Protein AF-A0A7X7P7K8-F1 (afdb_monomer_lite)

Foldseek 3Di:
DDDPVAQEDEAEAADPAQPPQVVQLVVLVVCLPPHPAYYGWYFAQSTLLRQQVSVVSRGPDHDADCDPDPGHSHHHPVLNVVLNVCNVVDPDSVVSVVVSVPDDDD

Secondary structure (DSSP, 8-state):
------SEEEEEEE-SSTTTTHHHHHHHHHHTTT-SEEEEEEESGGGTTHHHHHHHTT-----EESSS--STTPEEHHHHHHHHHHGGG-SSHHHHHHHHHH----

Structure (mmCIF, N/CA/C/O backbone):
data_AF-A0A7X7P7K8-F1
#
_entry.id   AF-A0A7X7P7K8-F1
#
loop_
_atom_site.group_PDB
_atom_site.id
_atom_site.type_symbol
_atom_site.label_atom_id
_atom_site.label_alt_id
_atom_site.label_comp_id
_atom_site.label_asym_id
_atom_site.label_entity_id
_atom_site.label_seq_id
_atom_site.pdbx_PDB_ins_code
_atom_site.Cartn_x
_atom_site.Cartn_y
_atom_site.Cartn_z
_atom_site.occupancy
_atom_site.B_iso_or_equiv
_atom_site.auth_seq_id
_atom_site.auth_comp_id
_atom_site.auth_asym_id
_atom_site.auth_atom_id
_atom_site.pdbx_PDB_model_num
ATOM 1 N N . ALA A 1 1 ? 19.800 -13.487 -14.169 1.00 62.84 1 ALA A N 1
ATOM 2 C CA . ALA A 1 1 ? 19.322 -13.155 -12.812 1.00 62.84 1 ALA A CA 1
ATOM 3 C C . ALA A 1 1 ? 19.203 -14.457 -12.038 1.00 62.84 1 ALA A C 1
ATOM 5 O O . ALA A 1 1 ? 18.931 -15.469 -12.672 1.00 62.84 1 ALA A O 1
ATOM 6 N N . ILE A 1 2 ? 19.474 -14.462 -10.731 1.00 55.22 2 ILE A N 1
ATOM 7 C CA . ILE A 1 2 ? 19.228 -15.654 -9.910 1.00 55.22 2 ILE A CA 1
ATOM 8 C C . ILE A 1 2 ? 17.712 -15.830 -9.837 1.00 55.22 2 ILE A C 1
ATOM 10 O O . ILE A 1 2 ? 17.016 -14.934 -9.363 1.00 55.22 2 ILE A O 1
ATOM 14 N N . ASP A 1 3 ? 17.228 -16.946 -10.365 1.00 69.81 3 ASP A N 1
ATOM 15 C CA . ASP A 1 3 ? 15.839 -17.365 -10.250 1.00 69.81 3 ASP A CA 1
ATOM 16 C C . ASP A 1 3 ? 15.719 -18.259 -9.014 1.00 69.81 3 ASP A C 1
ATOM 18 O O . ASP A 1 3 ? 16.306 -19.339 -8.950 1.00 69.81 3 ASP A O 1
ATOM 22 N N . PHE A 1 4 ? 15.013 -17.766 -8.000 1.00 78.94 4 PHE A N 1
ATOM 23 C CA . PHE A 1 4 ? 14.760 -18.502 -6.762 1.00 78.94 4 PHE A CA 1
ATOM 24 C C . PHE A 1 4 ? 13.506 -19.390 -6.853 1.00 78.94 4 PHE A C 1
ATOM 26 O O . PHE A 1 4 ? 13.099 -19.958 -5.842 1.00 78.94 4 PHE A O 1
ATOM 33 N N . GLY A 1 5 ? 12.861 -19.483 -8.024 1.00 86.25 5 GLY A N 1
ATOM 34 C CA . GLY A 1 5 ? 11.587 -20.186 -8.192 1.00 86.25 5 GLY A CA 1
ATOM 35 C C . GLY A 1 5 ? 10.430 -19.510 -7.450 1.00 86.25 5 GLY A C 1
ATOM 36 O O . GLY A 1 5 ? 9.446 -20.160 -7.104 1.00 86.25 5 GLY A O 1
ATOM 37 N N . ALA A 1 6 ? 10.557 -18.216 -7.145 1.00 89.81 6 ALA A N 1
ATOM 38 C CA . ALA A 1 6 ? 9.564 -17.476 -6.381 1.00 89.81 6 ALA A CA 1
ATOM 39 C C . ALA A 1 6 ? 8.386 -17.064 -7.277 1.00 89.81 6 ALA A C 1
ATOM 41 O O . ALA A 1 6 ? 8.557 -16.309 -8.229 1.00 89.81 6 ALA A O 1
ATOM 42 N N . CYS A 1 7 ? 7.171 -17.490 -6.925 1.00 90.88 7 CYS A N 1
A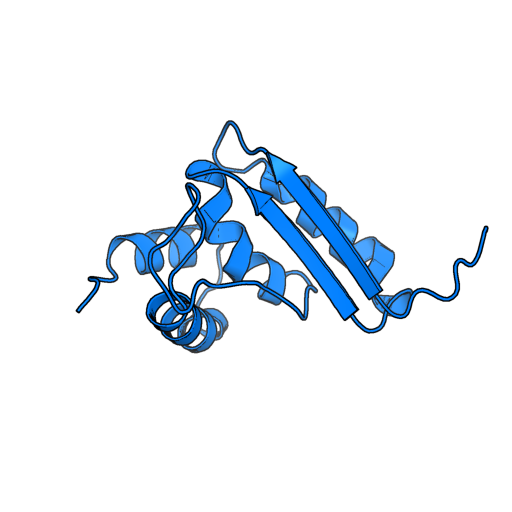TOM 43 C CA . CYS A 1 7 ? 5.947 -17.089 -7.637 1.00 90.88 7 CYS A CA 1
ATOM 44 C C . CYS A 1 7 ? 5.519 -15.644 -7.317 1.00 90.88 7 CYS A C 1
ATOM 46 O O . CYS A 1 7 ? 4.625 -15.085 -7.953 1.00 90.88 7 CYS A O 1
ATOM 48 N N . GLY A 1 8 ? 6.138 -15.036 -6.303 1.00 93.88 8 GLY A N 1
ATOM 49 C CA . GLY A 1 8 ? 5.757 -13.729 -5.810 1.00 93.88 8 GLY A CA 1
ATOM 50 C C . GLY A 1 8 ? 6.874 -12.969 -5.127 1.00 93.88 8 GLY A C 1
ATOM 51 O O . GLY A 1 8 ? 7.889 -13.532 -4.721 1.00 93.88 8 GLY A O 1
ATOM 52 N N . VAL A 1 9 ? 6.632 -11.678 -4.943 1.00 95.38 9 VAL A N 1
ATOM 53 C CA . VAL A 1 9 ? 7.525 -10.769 -4.236 1.00 95.38 9 VAL A CA 1
ATOM 54 C C . VAL A 1 9 ? 6.761 -9.964 -3.196 1.00 95.38 9 VAL A C 1
ATOM 56 O O . VAL A 1 9 ? 5.653 -9.473 -3.429 1.00 95.38 9 VAL A O 1
ATOM 59 N N . LYS A 1 10 ? 7.386 -9.832 -2.027 1.00 97.00 10 LYS A N 1
ATOM 60 C CA . LYS A 1 10 ? 6.888 -9.046 -0.905 1.00 97.00 10 LYS A CA 1
ATOM 61 C C . LYS A 1 10 ? 7.967 -8.083 -0.438 1.00 97.00 10 LYS A C 1
ATOM 63 O O . LYS A 1 10 ? 9.048 -8.514 -0.047 1.00 97.00 10 LYS A O 1
ATOM 68 N N . VAL A 1 11 ? 7.641 -6.797 -0.409 1.00 97.38 11 VAL A N 1
ATOM 69 C CA . VAL A 1 11 ? 8.489 -5.753 0.171 1.00 97.38 11 VAL A CA 1
ATOM 70 C C . VAL A 1 11 ? 7.704 -5.021 1.252 1.00 97.38 11 VAL A C 1
ATOM 72 O O . VAL A 1 11 ? 6.594 -4.549 1.022 1.00 97.38 11 VAL A O 1
ATOM 75 N N . ALA A 1 12 ? 8.283 -4.927 2.444 1.00 97.00 12 ALA A N 1
ATOM 76 C CA . ALA A 1 12 ? 7.739 -4.139 3.538 1.00 97.00 12 ALA A CA 1
ATOM 77 C C . ALA A 1 12 ? 8.862 -3.288 4.133 1.00 97.00 12 ALA A C 1
ATOM 79 O O . ALA A 1 12 ? 9.860 -3.828 4.604 1.00 97.00 12 ALA A O 1
ATOM 80 N N . ALA A 1 13 ? 8.707 -1.967 4.092 1.00 96.81 13 ALA A N 1
ATOM 81 C CA . ALA A 1 13 ? 9.703 -1.013 4.581 1.00 96.81 13 ALA A CA 1
ATOM 82 C C . ALA A 1 13 ? 9.082 -0.096 5.637 1.00 96.81 13 ALA A C 1
ATOM 84 O O . ALA A 1 13 ? 7.904 0.229 5.543 1.00 96.81 13 ALA A O 1
ATOM 85 N N . MET A 1 14 ? 9.834 0.311 6.659 1.00 97.19 14 MET A N 1
ATOM 86 C CA . MET A 1 14 ? 9.308 1.221 7.682 1.00 97.19 14 MET A CA 1
ATOM 87 C C . MET A 1 14 ? 9.105 2.626 7.105 1.00 97.19 14 MET A C 1
ATOM 89 O O . MET A 1 14 ? 10.010 3.158 6.469 1.00 97.19 14 MET A O 1
ATOM 93 N N . SER A 1 15 ? 7.933 3.221 7.337 1.00 97.00 15 SER A N 1
ATOM 94 C CA . SER A 1 15 ? 7.686 4.638 7.063 1.00 97.00 15 SER A CA 1
ATOM 95 C C . SER A 1 15 ? 7.967 5.468 8.314 1.00 97.00 15 SER A C 1
ATOM 97 O O . SER A 1 15 ? 7.550 5.114 9.417 1.00 97.00 15 SER A O 1
ATOM 99 N N . HIS A 1 16 ? 8.638 6.595 8.116 1.00 94.56 16 HIS A N 1
ATOM 100 C CA . HIS A 1 16 ? 8.863 7.650 9.098 1.00 94.56 16 HIS A CA 1
ATOM 101 C C . HIS A 1 16 ? 8.054 8.916 8.779 1.00 94.56 16 HIS A C 1
ATOM 103 O O . HIS A 1 16 ? 7.842 9.744 9.663 1.00 94.56 16 HIS A O 1
ATOM 109 N N . SER A 1 17 ? 7.589 9.070 7.535 1.00 94.31 17 SER A N 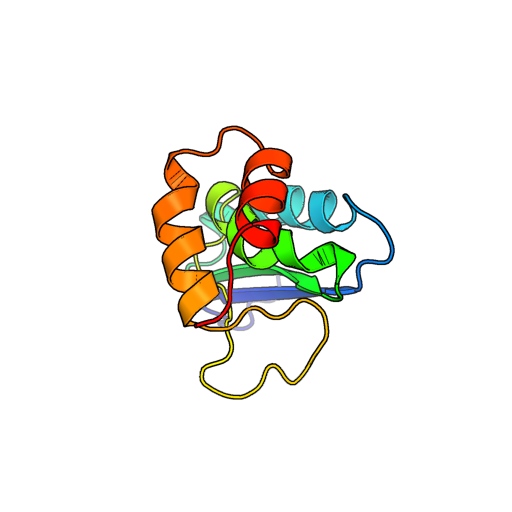1
ATOM 110 C CA . SER A 1 17 ? 6.813 10.219 7.077 1.00 94.31 17 SER A CA 1
ATOM 111 C C . SER A 1 17 ? 5.754 9.851 6.021 1.00 94.31 17 SER A C 1
ATOM 113 O O . SER A 1 17 ? 5.900 8.847 5.310 1.00 94.31 17 SER A O 1
ATOM 115 N N . PRO A 1 18 ? 4.665 10.639 5.897 1.00 89.12 18 PRO A N 1
ATOM 116 C CA . PRO A 1 18 ? 3.725 10.494 4.789 1.00 89.12 18 PRO A CA 1
ATOM 117 C C . PRO A 1 18 ? 4.446 10.598 3.438 1.00 89.12 18 PRO A C 1
ATOM 119 O O . PRO A 1 18 ? 5.161 11.561 3.182 1.00 89.12 18 PRO A O 1
ATOM 122 N N . GLY A 1 19 ? 4.232 9.620 2.556 1.00 90.44 19 GLY A N 1
ATOM 123 C CA . GLY A 1 19 ? 4.852 9.578 1.227 1.00 90.44 19 GLY A CA 1
ATOM 124 C C . GLY A 1 19 ? 6.073 8.662 1.101 1.00 90.44 19 GLY A C 1
ATOM 125 O O . GLY A 1 19 ? 6.455 8.355 -0.028 1.00 90.44 19 GLY A O 1
ATOM 126 N N . ASP A 1 20 ? 6.615 8.124 2.199 1.00 96.38 20 ASP A N 1
ATOM 127 C CA . ASP A 1 20 ? 7.724 7.149 2.157 1.00 96.38 20 ASP A CA 1
ATOM 128 C C . ASP A 1 20 ? 7.383 5.864 1.379 1.00 96.38 20 ASP A C 1
ATOM 130 O O . ASP A 1 20 ? 8.271 5.119 0.974 1.00 96.38 20 ASP A O 1
ATOM 134 N N . ALA A 1 21 ? 6.096 5.595 1.146 1.00 97.00 21 ALA A N 1
ATOM 135 C CA . ALA A 1 21 ? 5.639 4.467 0.342 1.00 97.00 21 ALA A CA 1
ATOM 136 C C . ALA A 1 21 ? 5.816 4.675 -1.176 1.00 97.00 21 ALA A C 1
ATOM 138 O O . ALA A 1 21 ? 5.793 3.700 -1.925 1.00 97.00 21 ALA A O 1
ATOM 139 N N . ARG A 1 22 ? 6.029 5.910 -1.658 1.00 96.44 22 ARG A N 1
ATOM 140 C CA . ARG A 1 22 ? 6.095 6.220 -3.101 1.00 96.44 22 ARG A CA 1
ATOM 141 C C . ARG A 1 22 ? 7.142 5.400 -3.871 1.00 96.44 22 ARG A C 1
ATOM 143 O O . ARG A 1 22 ? 6.786 4.858 -4.918 1.00 96.44 22 ARG A O 1
ATOM 150 N N . PRO A 1 23 ? 8.379 5.203 -3.370 1.00 97.62 23 PRO A N 1
ATOM 151 C CA . PRO A 1 23 ? 9.353 4.344 -4.043 1.00 97.62 23 PRO A CA 1
ATOM 152 C C . PRO A 1 23 ? 8.893 2.885 -4.194 1.00 97.62 23 PRO A C 1
ATOM 154 O O . PRO A 1 23 ? 9.294 2.212 -5.142 1.00 97.62 23 PRO A O 1
ATOM 157 N N . LEU A 1 24 ? 8.032 2.385 -3.297 1.00 97.75 24 LEU A N 1
ATOM 158 C CA . LEU A 1 24 ? 7.463 1.037 -3.400 1.00 97.75 24 LEU A CA 1
ATOM 159 C C . LEU A 1 24 ? 6.460 0.939 -4.556 1.00 97.75 24 LEU A C 1
ATOM 161 O O . LEU A 1 24 ? 6.391 -0.090 -5.223 1.00 97.75 24 LEU A O 1
ATOM 165 N N . TYR A 1 25 ? 5.724 2.015 -4.840 1.00 97.44 25 TYR A N 1
ATOM 166 C CA . TYR A 1 25 ? 4.816 2.085 -5.988 1.00 97.44 25 TYR A CA 1
ATOM 167 C C . TYR A 1 25 ? 5.592 2.096 -7.306 1.00 97.44 25 TYR A C 1
ATOM 169 O O . TYR A 1 25 ? 5.224 1.408 -8.257 1.00 97.44 25 TYR A O 1
ATOM 177 N N . ASP A 1 26 ? 6.700 2.837 -7.359 1.00 96.94 26 ASP A N 1
ATOM 178 C CA . ASP A 1 26 ? 7.608 2.834 -8.510 1.00 96.94 26 ASP A CA 1
ATOM 179 C C . ASP A 1 26 ? 8.222 1.448 -8.732 1.00 96.94 26 ASP A C 1
ATOM 181 O O . ASP A 1 26 ? 8.346 0.998 -9.872 1.00 96.94 26 ASP A O 1
ATOM 185 N N . PHE A 1 27 ? 8.581 0.763 -7.643 1.00 97.00 27 PHE A N 1
ATOM 186 C CA . PHE A 1 27 ? 9.052 -0.615 -7.682 1.00 97.00 27 PHE A CA 1
ATOM 187 C C . PHE A 1 27 ? 7.999 -1.551 -8.284 1.00 97.00 27 PHE A C 1
ATOM 189 O O . PHE A 1 27 ? 8.322 -2.238 -9.249 1.00 97.00 27 PHE A O 1
ATOM 196 N N . LEU A 1 28 ? 6.748 -1.521 -7.800 1.00 97.06 28 LEU A N 1
ATOM 197 C CA . LEU A 1 28 ? 5.648 -2.356 -8.310 1.00 97.06 28 LEU A CA 1
ATOM 198 C C . LEU A 1 28 ? 5.474 -2.238 -9.830 1.00 97.06 28 LEU A C 1
ATOM 200 O O . LEU A 1 28 ? 5.379 -3.256 -10.513 1.00 97.06 28 LEU A O 1
ATOM 204 N N . ARG A 1 29 ? 5.536 -1.019 -10.382 1.00 94.44 29 ARG A N 1
ATOM 205 C CA . ARG A 1 29 ? 5.429 -0.800 -11.838 1.00 94.44 29 ARG A CA 1
ATOM 206 C C . ARG A 1 29 ? 6.588 -1.403 -12.634 1.00 94.44 29 ARG A C 1
ATOM 208 O O . ARG A 1 29 ? 6.410 -1.788 -13.782 1.00 94.44 29 ARG A O 1
ATOM 215 N N . ARG A 1 30 ? 7.786 -1.502 -12.050 1.00 94.50 30 ARG A N 1
ATOM 216 C CA . ARG A 1 30 ? 8.967 -2.089 -12.717 1.00 94.50 30 ARG A CA 1
ATOM 217 C C . ARG A 1 30 ? 8.948 -3.615 -12.732 1.00 94.50 30 ARG A C 1
ATOM 219 O O . ARG A 1 30 ? 9.583 -4.221 -13.593 1.00 94.50 30 ARG A O 1
ATOM 226 N N . ILE A 1 31 ? 8.262 -4.224 -11.770 1.00 92.56 31 ILE A N 1
ATOM 227 C CA . ILE A 1 31 ? 8.235 -5.679 -11.578 1.00 92.56 31 ILE A CA 1
ATOM 228 C C . ILE A 1 31 ? 6.918 -6.325 -12.014 1.00 92.56 31 ILE A C 1
ATOM 230 O O . ILE A 1 31 ? 6.743 -7.524 -11.817 1.00 92.56 31 ILE A O 1
ATOM 234 N N . GLU A 1 32 ? 5.993 -5.548 -12.581 1.00 88.38 32 GLU A N 1
ATOM 235 C CA . GLU A 1 32 ? 4.618 -5.967 -12.861 1.00 88.38 32 GLU A CA 1
ATOM 236 C C . GLU A 1 32 ? 4.549 -7.299 -13.627 1.00 88.38 32 GLU A C 1
ATOM 238 O O . GLU A 1 32 ? 3.791 -8.183 -13.241 1.00 88.38 32 GLU A O 1
ATOM 243 N N . SER A 1 33 ? 5.377 -7.482 -14.655 1.00 88.44 33 SER A N 1
ATOM 244 C CA . SER A 1 33 ? 5.410 -8.692 -15.488 1.00 88.44 33 SER A CA 1
ATOM 245 C C . SER A 1 33 ? 6.330 -9.805 -14.974 1.00 88.44 33 SER A C 1
ATOM 247 O O . SER A 1 33 ? 6.430 -10.849 -15.614 1.00 88.44 33 SER A O 1
ATOM 249 N N . GLN A 1 34 ? 7.034 -9.591 -13.858 1.00 91.06 34 GLN A N 1
ATOM 250 C CA . GLN A 1 34 ? 8.061 -10.515 -13.360 1.00 91.06 34 GLN A CA 1
ATOM 251 C C . GLN A 1 34 ? 7.519 -11.515 -12.336 1.00 91.06 34 GLN A C 1
ATOM 253 O O . GLN A 1 34 ? 8.055 -12.612 -12.217 1.00 91.06 34 GLN A O 1
ATOM 258 N N . PHE A 1 35 ? 6.475 -11.137 -11.596 1.00 92.50 35 PHE A N 1
ATOM 259 C CA . PHE A 1 35 ? 5.909 -11.942 -10.517 1.00 92.50 35 PHE A CA 1
ATOM 260 C C . PHE A 1 35 ? 4.387 -11.989 -10.618 1.00 92.50 35 PHE A C 1
ATOM 262 O O . PHE A 1 35 ? 3.745 -10.957 -10.813 1.00 92.50 35 PHE A O 1
ATOM 269 N N . GLU A 1 36 ? 3.811 -13.174 -10.418 1.00 93.12 36 GLU A N 1
ATOM 270 C CA . GLU A 1 36 ? 2.358 -13.350 -10.352 1.00 93.12 36 GLU A CA 1
ATOM 271 C C . GLU A 1 36 ? 1.791 -12.651 -9.111 1.00 93.12 36 GLU A C 1
ATOM 273 O O . GLU A 1 36 ? 0.848 -11.865 -9.210 1.00 93.12 36 GLU A O 1
ATOM 278 N N . LEU A 1 37 ? 2.400 -12.882 -7.944 1.00 96.62 37 LEU A N 1
ATOM 279 C CA . LEU A 1 37 ? 1.986 -12.280 -6.675 1.00 96.62 37 LEU A CA 1
ATOM 280 C C . LEU A 1 37 ? 2.887 -11.102 -6.301 1.00 96.62 37 LEU A C 1
ATOM 282 O O . LEU A 1 37 ? 4.111 -11.218 -6.243 1.00 96.62 37 LEU A O 1
ATOM 286 N N . ARG A 1 38 ? 2.285 -9.949 -6.011 1.00 97.50 38 ARG A N 1
ATOM 287 C CA . ARG A 1 38 ? 2.998 -8.691 -5.765 1.00 97.50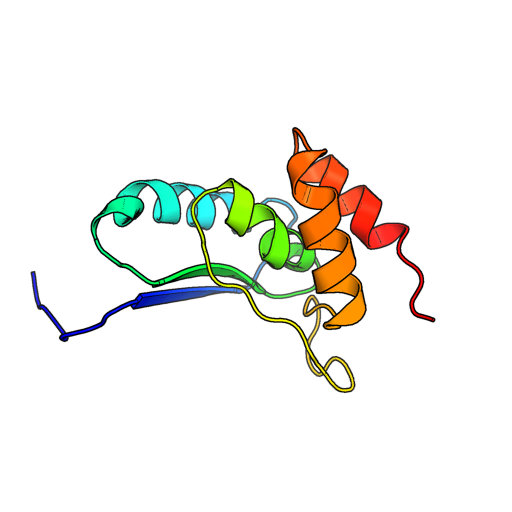 38 ARG A CA 1
ATOM 288 C C . ARG A 1 38 ? 2.401 -7.985 -4.557 1.00 97.50 38 ARG A C 1
ATOM 290 O O . ARG A 1 38 ? 1.235 -7.595 -4.575 1.00 97.50 38 ARG A O 1
ATOM 297 N N . ALA A 1 39 ? 3.220 -7.789 -3.529 1.00 98.06 39 ALA A N 1
ATOM 298 C CA . ALA A 1 39 ? 2.888 -6.995 -2.353 1.00 98.06 39 ALA A CA 1
ATOM 299 C C . ALA A 1 39 ? 4.022 -6.007 -2.055 1.00 98.06 39 ALA A C 1
ATOM 301 O O . ALA A 1 39 ? 5.158 -6.419 -1.817 1.00 98.06 39 ALA A O 1
ATOM 302 N N . ALA A 1 40 ? 3.729 -4.708 -2.024 1.00 98.19 40 ALA A N 1
ATOM 303 C CA . ALA A 1 40 ? 4.686 -3.709 -1.561 1.00 98.19 40 ALA A CA 1
ATOM 304 C C . ALA A 1 40 ? 3.968 -2.587 -0.812 1.00 98.19 40 ALA A C 1
ATOM 306 O O . ALA A 1 40 ? 3.114 -1.911 -1.376 1.00 98.19 40 ALA A O 1
ATOM 307 N N . PHE A 1 41 ? 4.302 -2.399 0.461 1.00 97.69 41 PHE A N 1
ATOM 308 C CA . PHE A 1 41 ? 3.674 -1.391 1.315 1.00 97.69 41 PHE A CA 1
ATOM 309 C C . PHE A 1 41 ? 4.641 -0.923 2.399 1.00 97.69 41 PHE A C 1
ATOM 311 O O . PHE A 1 41 ? 5.556 -1.642 2.811 1.00 97.69 41 PHE A O 1
ATOM 318 N N . ALA A 1 42 ? 4.427 0.292 2.879 1.00 97.56 42 ALA A N 1
ATOM 319 C CA . ALA A 1 42 ? 5.142 0.815 4.019 1.00 97.56 42 ALA A CA 1
ATOM 320 C C . ALA A 1 42 ? 4.470 0.386 5.336 1.00 97.56 42 ALA A C 1
ATOM 322 O O . ALA A 1 42 ? 3.248 0.294 5.450 1.00 97.56 42 ALA A O 1
ATOM 323 N N . MET A 1 43 ? 5.287 0.092 6.340 1.00 96.88 43 MET A N 1
ATOM 324 C CA . MET A 1 43 ? 4.883 -0.241 7.704 1.00 96.88 43 MET A CA 1
ATOM 325 C C . MET A 1 43 ? 4.830 1.017 8.578 1.00 96.88 43 MET A C 1
ATOM 327 O O . MET A 1 43 ? 5.282 2.084 8.166 1.00 96.88 43 MET A O 1
ATOM 331 N N . GLY A 1 44 ? 4.315 0.880 9.802 1.00 95.56 44 GLY A N 1
ATOM 332 C CA . GLY A 1 44 ? 4.145 1.995 10.731 1.00 95.56 44 GLY A CA 1
ATOM 333 C C . GLY A 1 44 ? 2.882 2.805 10.439 1.00 95.56 44 GLY A C 1
ATOM 334 O O . GLY A 1 44 ? 2.269 2.682 9.378 1.00 95.56 44 GLY A O 1
ATOM 335 N N . SER A 1 45 ? 2.471 3.642 11.394 1.00 93.75 45 SER A N 1
ATOM 336 C CA . SER A 1 45 ? 1.223 4.414 11.296 1.00 93.75 45 SER A CA 1
ATOM 337 C C . SER A 1 45 ? 1.169 5.308 10.053 1.00 93.75 45 SER A C 1
ATOM 339 O O . SER A 1 45 ? 0.133 5.371 9.396 1.00 93.75 45 SER A O 1
ATOM 341 N N . SER A 1 46 ? 2.285 5.942 9.681 1.00 94.88 46 SER A N 1
ATOM 342 C CA . SER A 1 46 ? 2.400 6.761 8.464 1.00 94.88 46 SER A CA 1
ATOM 343 C C . SER A 1 46 ? 2.343 5.946 7.166 1.00 94.88 46 SER A C 1
ATOM 345 O O . SER A 1 46 ? 2.026 6.504 6.120 1.00 94.88 46 SER A O 1
ATOM 347 N N . GLY A 1 47 ? 2.599 4.635 7.224 1.00 96.69 47 GLY A N 1
ATOM 348 C CA . GLY A 1 47 ? 2.521 3.721 6.085 1.00 96.69 47 GLY A CA 1
ATOM 349 C C . GLY A 1 47 ? 1.153 3.061 5.890 1.00 96.69 47 GLY A C 1
ATOM 350 O O . GLY A 1 47 ? 0.942 2.414 4.869 1.00 96.69 47 GLY A O 1
ATOM 351 N N . SER A 1 48 ? 0.210 3.227 6.822 1.00 96.31 48 SER A N 1
ATOM 352 C CA . SER A 1 48 ? -1.061 2.482 6.853 1.00 96.31 48 SER A CA 1
ATOM 353 C C . SER A 1 48 ? -1.833 2.503 5.525 1.00 96.31 48 SER A C 1
ATOM 355 O O . SER A 1 48 ? -2.206 1.453 4.999 1.00 96.31 48 SER A O 1
ATOM 357 N N . VAL A 1 49 ? -1.982 3.691 4.924 1.00 97.44 49 VAL A N 1
ATOM 358 C CA . VAL A 1 49 ? -2.709 3.883 3.655 1.00 97.44 49 VAL A CA 1
ATOM 359 C C . VAL A 1 49 ? -2.118 3.066 2.499 1.00 97.44 49 VAL A C 1
ATOM 361 O O . VAL A 1 49 ? -2.858 2.559 1.656 1.00 97.44 49 VAL A O 1
ATOM 364 N N . SER A 1 50 ? -0.799 2.845 2.499 1.00 9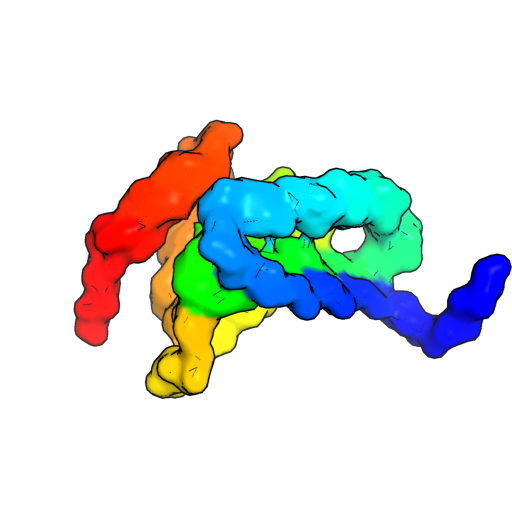8.00 50 SER A N 1
ATOM 365 C CA . SER A 1 50 ? -0.106 2.111 1.435 1.00 98.00 50 SER A CA 1
ATOM 366 C C . SER A 1 50 ? -0.484 0.632 1.372 1.00 98.00 50 SER A C 1
ATOM 368 O O . SER A 1 50 ? -0.358 0.014 0.315 1.00 98.00 50 SER A O 1
ATOM 370 N N . ARG A 1 51 ? -1.018 0.056 2.460 1.00 97.69 51 ARG A N 1
ATOM 371 C CA . ARG A 1 51 ? -1.548 -1.316 2.448 1.00 97.69 51 ARG A CA 1
ATOM 372 C C . ARG A 1 51 ? -2.745 -1.459 1.514 1.00 97.69 51 ARG A C 1
ATOM 374 O O . ARG A 1 51 ? -2.959 -2.543 0.992 1.00 97.69 51 ARG A O 1
ATOM 381 N N . VAL A 1 52 ? -3.498 -0.388 1.283 1.00 98.06 52 VAL A N 1
ATOM 382 C CA . VAL A 1 52 ? -4.629 -0.386 0.347 1.00 98.06 52 VAL A CA 1
ATOM 383 C C . VAL A 1 52 ? -4.208 0.248 -0.972 1.00 98.06 52 VAL A C 1
ATOM 385 O O . VAL A 1 52 ? -4.404 -0.335 -2.032 1.00 98.06 52 VAL A O 1
ATOM 388 N N . TRP A 1 53 ? -3.571 1.420 -0.916 1.00 98.25 53 TRP A N 1
ATOM 389 C CA . TRP A 1 53 ? -3.249 2.199 -2.110 1.00 98.25 53 TRP A CA 1
ATOM 390 C C . TRP A 1 53 ? -2.271 1.492 -3.056 1.00 98.25 53 TRP A C 1
ATOM 392 O O . TRP A 1 53 ? -2.370 1.649 -4.271 1.00 98.25 53 TRP A O 1
ATOM 402 N N . SER A 1 54 ? -1.379 0.642 -2.536 1.00 98.06 54 SER A N 1
ATOM 403 C CA . SER A 1 54 ? -0.490 -0.174 -3.375 1.00 98.06 54 SER A CA 1
ATOM 404 C C . SER A 1 54 ? -1.238 -1.069 -4.367 1.00 98.06 54 SER A C 1
ATOM 406 O O . SER A 1 54 ? -0.699 -1.342 -5.439 1.00 98.06 54 SER A O 1
ATOM 408 N N . LEU A 1 55 ? -2.480 -1.472 -4.067 1.00 98.00 55 LEU A N 1
ATOM 409 C CA . LEU A 1 55 ? -3.313 -2.262 -4.977 1.00 98.00 55 LEU A CA 1
ATOM 410 C C . LEU A 1 55 ? -3.668 -1.476 -6.246 1.00 98.00 55 LEU A C 1
ATOM 412 O O . LEU A 1 55 ? -3.605 -2.015 -7.346 1.00 98.00 55 LEU A O 1
ATOM 416 N N . ALA A 1 56 ? -3.940 -0.173 -6.120 1.00 97.06 56 ALA A N 1
ATOM 417 C CA . ALA A 1 56 ? -4.134 0.705 -7.276 1.00 97.06 56 ALA A CA 1
ATOM 418 C C . ALA A 1 56 ? -2.830 0.948 -8.058 1.00 97.06 56 ALA A C 1
ATOM 420 O O . ALA A 1 56 ? -2.869 1.365 -9.213 1.00 97.06 56 ALA A O 1
ATOM 421 N N . MET A 1 57 ? -1.673 0.690 -7.440 1.00 97.12 57 MET A N 1
ATOM 422 C CA . MET A 1 57 ? -0.342 0.932 -8.008 1.00 97.12 57 MET A CA 1
ATOM 423 C C . MET A 1 57 ? 0.330 -0.332 -8.576 1.00 97.12 57 MET A C 1
ATOM 425 O O . MET A 1 57 ? 1.502 -0.272 -8.953 1.00 97.12 57 MET A O 1
ATOM 429 N N . GLY A 1 58 ? -0.381 -1.464 -8.639 1.00 96.50 58 GLY A N 1
ATOM 430 C CA . GLY A 1 58 ? 0.094 -2.708 -9.261 1.00 96.50 58 GLY A CA 1
ATOM 431 C C . GLY A 1 58 ? 0.371 -3.868 -8.299 1.00 96.50 58 GLY A C 1
ATOM 432 O O . GLY A 1 58 ? 0.757 -4.949 -8.746 1.00 96.50 58 GLY A O 1
ATOM 433 N N . ALA A 1 59 ? 0.169 -3.694 -6.989 1.00 98.00 59 ALA A N 1
ATOM 434 C CA . ALA A 1 59 ? 0.091 -4.835 -6.081 1.00 98.00 59 ALA A CA 1
ATOM 435 C C . ALA A 1 59 ? -1.229 -5.592 -6.299 1.00 98.00 59 ALA A C 1
ATOM 437 O O . ALA A 1 59 ? -2.251 -5.004 -6.632 1.00 98.00 59 ALA A O 1
ATOM 438 N N . ASN A 1 60 ? -1.226 -6.900 -6.066 1.00 97.12 60 ASN A N 1
ATOM 439 C CA . ASN A 1 60 ? -2.443 -7.723 -6.060 1.00 97.12 60 ASN A CA 1
ATOM 440 C C . ASN A 1 60 ? -2.607 -8.523 -4.762 1.00 97.12 60 ASN A C 1
ATOM 442 O O . ASN A 1 60 ? -3.496 -9.363 -4.657 1.00 97.12 60 ASN A O 1
ATOM 446 N N . LEU A 1 61 ? -1.761 -8.251 -3.767 1.00 97.12 61 LEU A N 1
ATOM 447 C CA . LEU A 1 61 ? -1.807 -8.868 -2.454 1.00 97.12 61 LEU A CA 1
ATOM 448 C C . LEU A 1 61 ? -1.553 -7.816 -1.368 1.00 97.12 61 LEU A C 1
ATOM 450 O O . LEU A 1 61 ? -0.616 -7.021 -1.457 1.00 97.12 61 LEU A O 1
ATOM 454 N N . THR A 1 62 ? -2.360 -7.854 -0.308 1.00 97.19 62 THR A N 1
ATOM 455 C CA . THR A 1 62 ? -2.173 -7.053 0.908 1.00 97.19 62 THR A CA 1
ATOM 456 C C . THR A 1 62 ? -2.524 -7.862 2.160 1.00 97.19 62 THR A C 1
ATOM 458 O O . THR A 1 62 ? -2.939 -9.015 2.066 1.00 97.19 62 THR A O 1
ATOM 461 N N . TYR A 1 63 ? -2.316 -7.281 3.341 1.00 95.31 63 TYR A N 1
ATOM 462 C CA .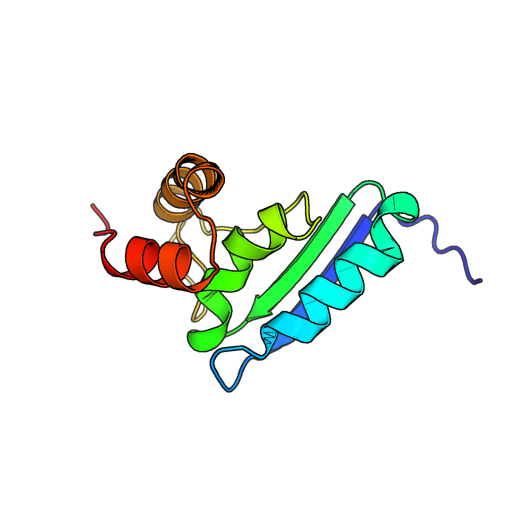 TYR A 1 63 ? -2.464 -7.952 4.631 1.00 95.31 63 TYR A CA 1
ATOM 463 C C . TYR A 1 63 ? -3.282 -7.098 5.600 1.00 95.31 63 TYR A C 1
ATOM 465 O O . TYR A 1 63 ? -2.944 -5.935 5.834 1.00 95.31 63 TYR A O 1
ATOM 473 N N . GLY A 1 64 ? -4.306 -7.709 6.195 1.00 94.75 64 GLY A N 1
ATOM 474 C CA . GLY A 1 64 ? -5.071 -7.189 7.330 1.00 94.75 64 GLY A CA 1
ATOM 475 C C . GLY A 1 64 ? -5.052 -8.170 8.507 1.00 94.75 64 GLY A C 1
ATOM 476 O O . GLY A 1 64 ? -4.659 -9.326 8.348 1.00 94.75 64 GLY A O 1
ATOM 477 N N . SER A 1 65 ? -5.458 -7.707 9.687 1.00 94.88 65 SER A N 1
ATOM 478 C CA . SER A 1 65 ? -5.561 -8.520 10.906 1.00 94.88 65 SER A CA 1
ATOM 479 C C . SER A 1 65 ? -6.983 -9.035 11.120 1.00 94.88 65 SER A C 1
ATOM 481 O O . SER A 1 65 ? -7.922 -8.243 11.106 1.00 94.88 65 SER A O 1
ATOM 483 N N . ILE A 1 66 ? -7.152 -10.342 11.335 1.00 93.00 66 ILE A N 1
ATOM 484 C CA . ILE A 1 66 ? -8.449 -10.938 11.724 1.00 93.00 66 ILE A CA 1
ATOM 485 C C . ILE A 1 66 ? -8.720 -10.715 13.223 1.00 93.00 66 ILE A C 1
ATOM 487 O O . ILE A 1 66 ? -9.866 -10.619 13.644 1.00 93.00 66 ILE A O 1
ATOM 491 N N . SER A 1 67 ? -7.659 -10.632 14.025 1.00 88.00 67 SER A N 1
ATOM 492 C CA . SER A 1 67 ? -7.696 -10.402 15.470 1.00 88.00 67 SER A CA 1
ATOM 493 C C . SER A 1 67 ? -7.288 -8.965 15.811 1.00 88.00 67 SER A C 1
ATOM 495 O O . SER A 1 67 ? -7.131 -8.126 14.919 1.00 88.00 67 SER A O 1
ATOM 497 N N . GLU A 1 68 ? -7.030 -8.704 17.095 1.00 85.75 68 GLU A N 1
ATOM 498 C CA . GLU A 1 68 ? -6.395 -7.469 17.565 1.00 85.75 68 GLU A CA 1
ATOM 499 C C . GLU A 1 68 ? -5.201 -7.079 16.682 1.00 85.75 68 GLU A C 1
ATOM 501 O O . GLU A 1 68 ? -4.411 -7.935 16.272 1.00 85.75 68 GLU A O 1
ATOM 506 N N . VAL A 1 69 ? -5.106 -5.788 16.353 1.00 84.62 69 VAL A N 1
ATOM 507 C CA . VAL A 1 69 ? -4.059 -5.236 15.492 1.00 84.62 69 VAL A CA 1
ATOM 508 C C . VAL A 1 69 ? -2.733 -5.239 16.268 1.00 84.62 69 VAL A C 1
ATOM 510 O O . VAL A 1 69 ? -2.546 -4.411 17.156 1.00 84.62 69 VAL A O 1
ATOM 513 N N . PRO A 1 70 ? -1.773 -6.119 15.932 1.00 83.69 70 PRO A N 1
ATOM 514 C CA . PRO A 1 70 ? -0.578 -6.329 16.742 1.00 83.69 70 PRO A CA 1
ATOM 515 C C . PRO A 1 70 ? 0.508 -5.275 16.492 1.00 83.69 70 PRO A C 1
ATOM 517 O O . PRO A 1 70 ? 1.496 -5.226 17.221 1.00 83.69 70 PRO A O 1
ATOM 520 N N . VAL A 1 71 ? 0.385 -4.475 15.424 1.00 87.12 71 VAL A N 1
ATOM 521 C CA . VAL A 1 71 ? 1.428 -3.537 14.989 1.00 87.12 71 VAL A CA 1
ATOM 522 C C . VAL A 1 71 ? 0.848 -2.234 14.427 1.00 87.12 71 VAL A C 1
ATOM 524 O O . VAL A 1 71 ? -0.160 -2.268 13.713 1.00 87.12 71 VAL A O 1
ATOM 527 N N . PRO A 1 72 ? 1.511 -1.084 14.655 1.00 87.62 72 PRO A N 1
ATOM 528 C CA . PRO A 1 72 ? 1.076 0.196 14.112 1.00 87.62 72 PRO A CA 1
ATOM 529 C C . PRO A 1 72 ? 0.947 0.188 12.585 1.00 87.62 72 PRO A C 1
ATOM 531 O O . PRO A 1 72 ? 1.830 -0.274 11.855 1.00 87.62 72 PRO A O 1
ATOM 534 N N . GLY A 1 73 ? -0.167 0.736 12.105 1.00 90.12 73 GLY A N 1
ATOM 535 C CA . GLY A 1 73 ? -0.470 0.862 10.684 1.00 90.12 73 GLY A CA 1
ATOM 536 C C . GLY A 1 73 ? -0.901 -0.428 9.990 1.00 90.12 73 GLY A C 1
ATOM 537 O O . GLY A 1 73 ? -1.075 -0.399 8.777 1.00 90.12 73 GLY A O 1
ATOM 538 N N . LEU A 1 74 ? -1.059 -1.561 10.687 1.00 94.75 74 LEU A N 1
ATOM 539 C CA . LEU A 1 74 ? -1.849 -2.679 10.158 1.00 94.75 74 LEU A CA 1
ATOM 540 C C . LEU A 1 74 ? -3.342 -2.369 10.331 1.00 94.75 74 LEU A C 1
ATOM 542 O O . LEU A 1 74 ? -3.747 -1.802 11.339 1.00 94.75 74 LEU A O 1
ATOM 546 N N . LEU A 1 75 ? -4.150 -2.710 9.330 1.00 94.88 75 LEU A N 1
ATOM 547 C CA . LEU A 1 75 ? -5.601 -2.528 9.371 1.00 94.88 75 LEU A CA 1
ATOM 548 C C . LEU A 1 75 ? -6.270 -3.822 9.838 1.00 94.88 75 LEU A C 1
ATOM 550 O O . LEU A 1 75 ? -5.785 -4.909 9.512 1.00 94.88 75 LEU A O 1
ATOM 554 N N . SER A 1 76 ? -7.397 -3.723 10.543 1.00 94.88 76 SER A N 1
ATOM 555 C CA . SER A 1 76 ? -8.288 -4.875 10.709 1.00 94.88 76 SER A CA 1
ATOM 556 C C . SER A 1 76 ? -8.800 -5.345 9.342 1.00 94.88 76 SER A C 1
ATOM 558 O O . SER A 1 76 ? -8.856 -4.569 8.383 1.00 94.88 76 SER A O 1
ATOM 560 N N . VAL A 1 77 ? -9.174 -6.619 9.230 1.00 94.75 77 VAL A N 1
ATOM 561 C CA . VAL A 1 77 ? -9.764 -7.168 8.001 1.00 94.75 77 VAL A CA 1
ATOM 562 C C . VAL A 1 77 ? -11.059 -6.437 7.646 1.00 94.75 77 VAL A C 1
ATOM 564 O O . VAL A 1 77 ? -11.269 -6.137 6.477 1.00 94.75 77 VAL A O 1
ATOM 567 N N . GLU A 1 78 ? -11.873 -6.049 8.628 1.00 94.12 78 GLU A N 1
ATOM 568 C CA . GLU A 1 78 ? -13.097 -5.269 8.397 1.00 94.12 78 GLU A CA 1
ATOM 569 C C . GLU A 1 78 ? -12.816 -3.901 7.767 1.00 94.12 78 GLU A C 1
ATOM 571 O O . GLU A 1 78 ? -13.481 -3.517 6.802 1.00 94.12 78 GLU A O 1
ATOM 576 N N . LYS A 1 79 ? -11.804 -3.173 8.262 1.00 95.00 79 LYS A N 1
ATOM 577 C CA . LYS A 1 79 ? -11.362 -1.914 7.644 1.00 95.00 79 LYS A CA 1
ATOM 578 C C . LYS A 1 79 ? -10.765 -2.148 6.261 1.00 95.00 79 LYS A C 1
ATOM 580 O O . LYS A 1 79 ? -11.012 -1.359 5.356 1.00 95.00 79 LYS A O 1
ATOM 585 N N . MET A 1 80 ? -9.991 -3.222 6.090 1.00 96.12 80 MET A N 1
ATOM 586 C CA . MET A 1 80 ? -9.367 -3.560 4.811 1.00 96.12 80 MET A CA 1
ATOM 587 C C . MET A 1 80 ? -10.415 -3.845 3.732 1.00 96.12 80 MET A C 1
ATOM 589 O O . MET A 1 80 ? -10.291 -3.314 2.636 1.00 96.12 80 MET A O 1
ATOM 593 N N . ILE A 1 81 ? -11.454 -4.626 4.043 1.00 96.06 81 ILE A N 1
ATOM 594 C CA . ILE A 1 81 ? -12.552 -4.926 3.112 1.00 96.06 81 ILE A CA 1
ATOM 595 C C . ILE A 1 81 ? -13.229 -3.626 2.670 1.00 96.06 81 ILE A C 1
ATOM 597 O O . ILE A 1 81 ? -13.277 -3.337 1.478 1.00 96.06 81 ILE A O 1
ATOM 601 N N . GLN A 1 82 ? -13.642 -2.785 3.624 1.00 97.25 82 GLN A N 1
ATOM 602 C CA . GLN A 1 82 ? -14.279 -1.499 3.319 1.00 97.25 82 GLN A CA 1
ATOM 603 C C . GLN A 1 82 ? -13.380 -0.584 2.475 1.00 97.25 82 GLN A C 1
ATOM 605 O O . GLN A 1 82 ? -13.853 0.096 1.567 1.00 97.25 82 GLN A O 1
ATOM 610 N N . ALA A 1 83 ? -12.076 -0.565 2.755 1.00 97.25 83 ALA A N 1
ATOM 611 C CA . ALA A 1 83 ? -11.114 0.239 2.013 1.00 97.25 83 ALA A CA 1
ATOM 612 C C . ALA A 1 83 ? -10.867 -0.288 0.594 1.00 97.25 83 ALA A C 1
ATOM 614 O O . ALA A 1 83 ? -10.781 0.508 -0.337 1.00 97.25 83 ALA A O 1
ATOM 615 N N . VAL A 1 84 ? -10.793 -1.606 0.405 1.00 97.44 84 VAL A N 1
ATOM 616 C CA . VAL A 1 84 ? -10.670 -2.223 -0.924 1.00 97.44 84 VAL A CA 1
ATOM 617 C C . VAL A 1 84 ? -11.931 -1.977 -1.755 1.00 97.44 84 VAL A C 1
ATOM 619 O O . VAL A 1 84 ? -11.810 -1.603 -2.919 1.00 97.44 84 VAL A O 1
ATOM 622 N N . ASP A 1 85 ? -13.121 -2.073 -1.159 1.00 97.69 85 ASP A N 1
ATOM 623 C CA . ASP A 1 85 ? -14.391 -1.765 -1.834 1.00 97.69 85 ASP A CA 1
ATOM 624 C C . ASP A 1 85 ? -14.504 -0.280 -2.220 1.00 97.69 85 ASP A C 1
ATOM 626 O O . ASP A 1 85 ? -15.118 0.079 -3.230 1.00 97.69 85 ASP A O 1
ATOM 630 N N . TYR A 1 86 ? -13.904 0.606 -1.421 1.00 97.69 86 TYR A N 1
ATOM 631 C CA . TYR A 1 86 ? -13.863 2.041 -1.694 1.00 97.69 86 TYR A CA 1
ATOM 632 C C . TYR A 1 86 ? -12.770 2.436 -2.698 1.00 97.69 86 TYR A C 1
ATOM 634 O O . TYR A 1 86 ? -12.926 3.438 -3.397 1.00 97.69 86 TYR A O 1
ATOM 642 N N . LEU A 1 87 ? -11.693 1.651 -2.820 1.00 98.00 87 LEU A N 1
ATOM 643 C CA . LEU A 1 87 ? -10.510 1.971 -3.626 1.00 98.00 87 LEU A CA 1
ATOM 644 C C . LEU A 1 87 ? -10.818 2.396 -5.075 1.00 98.00 87 LEU A C 1
ATOM 646 O O . LEU A 1 87 ? -10.233 3.391 -5.502 1.00 98.00 87 LEU A O 1
ATOM 650 N N . PRO A 1 88 ? -11.747 1.76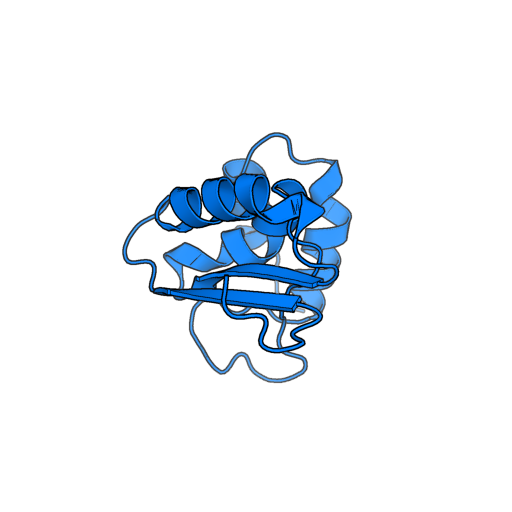2 -5.826 1.00 97.62 88 PRO A N 1
ATOM 651 C CA . PRO A 1 88 ? -12.073 2.187 -7.191 1.00 97.62 88 PRO A CA 1
ATOM 652 C C . PRO A 1 88 ? -12.651 3.607 -7.300 1.00 97.62 88 PRO A C 1
ATOM 654 O O . PRO A 1 88 ? -12.691 4.168 -8.392 1.00 97.62 88 PRO A O 1
ATOM 657 N N . LYS A 1 89 ? -13.125 4.192 -6.191 1.00 97.12 89 LYS A N 1
ATOM 658 C CA . LYS A 1 89 ? -13.651 5.566 -6.130 1.00 97.12 89 LYS A CA 1
ATOM 659 C C . LYS A 1 89 ? -12.556 6.601 -5.861 1.00 97.12 89 LYS A C 1
ATOM 661 O O . LYS A 1 89 ? -12.809 7.798 -5.990 1.00 97.12 89 LYS A O 1
ATOM 666 N N . CYS A 1 90 ? -11.360 6.166 -5.467 1.00 97.06 90 CYS A N 1
ATOM 667 C CA . CYS A 1 90 ? -10.240 7.048 -5.177 1.00 97.06 90 CYS A CA 1
ATOM 668 C C . CYS A 1 90 ? -9.441 7.374 -6.444 1.00 97.06 90 CYS A C 1
ATOM 670 O O . CYS A 1 90 ? -9.061 6.496 -7.211 1.00 97.06 90 CYS A O 1
ATOM 672 N N . ILE A 1 91 ? -9.121 8.653 -6.609 1.00 96.94 91 ILE A N 1
ATOM 673 C CA . ILE A 1 91 ? -8.194 9.187 -7.612 1.00 96.94 91 ILE A CA 1
ATOM 674 C C . ILE A 1 91 ? -6.807 9.395 -6.985 1.00 96.94 91 ILE A C 1
ATOM 676 O O . ILE A 1 91 ? -5.793 9.262 -7.667 1.00 96.94 91 ILE A O 1
ATOM 680 N N . THR A 1 92 ? -6.743 9.702 -5.682 1.00 97.12 92 THR A N 1
ATOM 681 C CA . THR A 1 92 ? -5.486 9.974 -4.968 1.00 97.12 92 THR A CA 1
ATOM 682 C C . THR A 1 92 ? -5.341 9.160 -3.681 1.00 97.12 92 THR A C 1
ATOM 684 O O . THR A 1 92 ? -6.324 8.791 -3.037 1.00 97.12 92 THR A O 1
ATOM 687 N N . GLU A 1 93 ? -4.089 8.943 -3.263 1.00 97.06 93 GLU A N 1
ATOM 688 C CA . GLU A 1 93 ? -3.751 8.306 -1.981 1.00 97.06 93 GLU A CA 1
ATOM 689 C C . GLU A 1 93 ? -4.342 9.071 -0.788 1.00 97.06 93 GLU A C 1
ATOM 691 O O . GLU A 1 93 ? -4.806 8.463 0.175 1.00 97.06 93 GLU A O 1
ATOM 696 N N . ASP A 1 94 ? -4.396 10.403 -0.870 1.00 96.75 94 ASP A N 1
ATOM 697 C CA . ASP A 1 94 ? -4.946 11.252 0.189 1.00 96.75 94 ASP A CA 1
ATOM 698 C C . ASP A 1 94 ? -6.440 11.004 0.419 1.00 96.75 94 ASP A C 1
ATOM 700 O O . ASP A 1 94 ? -6.886 11.018 1.564 1.00 96.75 94 ASP A O 1
ATOM 704 N N . GLN A 1 95 ? -7.212 10.714 -0.635 1.00 97.62 95 GLN A N 1
ATOM 705 C CA . GLN A 1 95 ? -8.626 10.351 -0.492 1.00 97.62 95 GLN A CA 1
ATOM 706 C C . GLN A 1 95 ? -8.793 9.028 0.259 1.00 97.62 95 GLN A C 1
ATOM 708 O O . GLN A 1 95 ? -9.656 8.926 1.129 1.00 97.62 95 GLN A O 1
ATOM 713 N N . MET A 1 96 ? -7.945 8.035 -0.031 1.00 97.69 96 MET A N 1
ATOM 714 C CA . MET A 1 96 ? -7.935 6.772 0.711 1.00 97.69 96 MET A CA 1
ATOM 715 C C . MET A 1 96 ? -7.489 6.988 2.164 1.00 97.69 96 MET A C 1
ATOM 717 O O . MET A 1 96 ? -8.081 6.442 3.091 1.00 97.69 96 MET A O 1
ATOM 721 N N . SER A 1 97 ? -6.480 7.834 2.386 1.00 96.25 97 SER A N 1
ATOM 722 C CA . SER A 1 97 ? -6.015 8.210 3.725 1.00 96.25 97 SER A CA 1
ATOM 723 C C . SER A 1 97 ? -7.120 8.877 4.546 1.00 96.25 97 SER A C 1
ATOM 725 O O . SER A 1 97 ? -7.282 8.567 5.726 1.00 96.25 97 SER A O 1
ATOM 727 N N . LEU A 1 98 ? -7.904 9.769 3.930 1.00 96.56 98 LEU A N 1
ATOM 728 C CA . LEU A 1 98 ? -9.035 10.429 4.578 1.00 96.56 98 LEU A CA 1
ATOM 729 C C . LEU A 1 98 ? -10.138 9.422 4.926 1.00 96.56 98 LEU A C 1
ATOM 731 O O . LEU A 1 98 ? -10.561 9.365 6.076 1.00 96.56 98 LEU A O 1
ATOM 735 N N . PHE A 1 99 ? -10.509 8.560 3.976 1.00 96.88 99 PHE A N 1
ATOM 736 C CA . PHE A 1 99 ? -11.499 7.504 4.189 1.00 96.88 99 PHE A CA 1
ATOM 737 C C . PHE A 1 99 ? -11.118 6.581 5.357 1.00 96.88 99 PHE A C 1
ATOM 739 O O . PHE A 1 99 ? -11.914 6.363 6.267 1.00 96.88 99 PHE A O 1
ATOM 746 N N . LEU A 1 100 ? -9.868 6.105 5.400 1.00 95.25 100 LEU A N 1
ATOM 747 C CA . LEU A 1 100 ? -9.379 5.248 6.486 1.00 95.25 100 LEU A CA 1
ATOM 748 C C . LEU A 1 100 ? -9.428 5.920 7.868 1.00 95.25 100 LEU A C 1
ATOM 750 O O . LEU A 1 100 ? -9.578 5.219 8.869 1.00 95.25 100 LEU A O 1
ATOM 754 N N . LYS A 1 101 ? -9.288 7.251 7.942 1.00 93.44 101 LYS A N 1
ATOM 755 C CA . LYS A 1 101 ? -9.406 8.012 9.199 1.00 93.44 101 LYS A CA 1
ATOM 756 C C . LYS A 1 101 ? -10.854 8.156 9.664 1.00 93.44 101 LYS A C 1
ATOM 758 O O . LYS A 1 101 ? -11.087 8.268 10.864 1.00 93.44 101 LYS A O 1
ATOM 763 N N . GLU A 1 102 ? -11.803 8.176 8.735 1.00 94.06 102 GLU A N 1
ATOM 764 C CA . GLU A 1 102 ? -13.236 8.312 9.020 1.00 94.06 102 GLU A CA 1
ATOM 765 C C . GLU A 1 102 ? -13.899 6.973 9.376 1.00 94.06 102 GLU A C 1
ATOM 767 O O . GLU A 1 102 ? -14.932 6.960 10.050 1.00 94.06 102 GLU A O 1
ATOM 772 N N . LEU A 1 103 ? -13.292 5.848 8.978 1.00 91.12 103 LEU A N 1
ATOM 773 C CA . LEU A 1 103 ? -13.752 4.512 9.349 1.00 91.12 103 LEU A CA 1
ATOM 774 C C . LEU A 1 103 ? -13.696 4.301 10.866 1.00 91.12 103 LEU A C 1
ATOM 776 O O . LEU A 1 103 ? -12.624 4.198 11.472 1.00 91.12 103 LEU A O 1
ATOM 780 N N . LYS A 1 104 ? -14.875 4.149 11.466 1.00 76.19 104 LYS A N 1
ATOM 781 C CA . LYS A 1 104 ? -15.022 3.675 12.842 1.00 76.19 104 LYS A CA 1
ATOM 782 C C . LYS A 1 104 ? -14.873 2.155 12.875 1.00 76.19 104 LYS A C 1
ATOM 784 O O . LYS A 1 104 ? -15.313 1.467 11.958 1.00 76.19 104 LYS A O 1
ATOM 789 N N . GLU A 1 105 ? -14.225 1.650 13.917 1.00 66.00 105 GLU A N 1
ATOM 790 C CA . GLU A 1 105 ? -14.301 0.226 14.260 1.00 66.00 105 GLU A CA 1
ATOM 791 C C . GLU A 1 105 ? -15.638 0.016 14.972 1.00 66.00 105 GLU A C 1
ATOM 793 O O . GLU A 1 105 ? -16.015 0.848 15.804 1.00 66.00 105 GLU A O 1
ATOM 798 N N . ASN A 1 106 ? -16.382 -1.005 14.547 1.00 57.66 106 ASN A N 1
ATOM 799 C CA . ASN A 1 106 ? -17.654 -1.376 15.166 1.00 57.66 106 ASN A CA 1
ATOM 800 C C . ASN A 1 106 ? -17.421 -2.105 16.490 1.00 57.66 106 ASN A C 1
ATOM 802 O O . ASN A 1 106 ? -16.404 -2.827 16.591 1.00 57.66 106 ASN A O 1
#

Radius of gyration: 13.74 Å; chains: 1; bounding box: 37×31×33 Å

pLDDT: mean 93.18, std 8.06, range [55.22, 98.25]

Sequence (106 aa):
AIDFGACGVKVAAMSHSPGDARPLYDFLRRIESQFELRAAFAMGSSGSVSRVWSLAMGANLTYGSISEVPVPGLLSVEKMIQAVDYLPKCITEDQMSLFLKELKEN